Protein AF-A0A959HU21-F1 (afdb_monomer_lite)

Secondary structure (DSSP, 8-state):
-GGGTPPP---SS--TTTTHHHHHHHHIIIIIIGGG---SSHHHHHHHHHHHHHHHHHT--BGGGTTB-HHH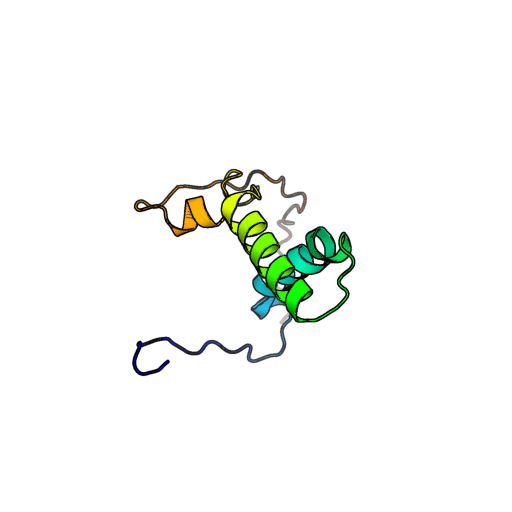HHT-SS-------S------------S---

pLDDT: mean 87.07, std 13.08, range [37.91, 97.69]

Foldseek 3Di:
DVVVVDDDDDDDPPPCVVCVVVVVVVCCLVPVQVVVDDDDDPVRVVVSSVVSVCCQQQPQQDLQFQGHGNVCCVVDPDHDDGHRNDDDPDDPPPPPPDPPDD

Radius of gyration: 19.63 Å; chains: 1; bounding box: 33×43×61 Å

Sequence (102 aa):
LQDYNIQISMTENGDPLENAIAERVNGIIKDEYLDTYEVSNIKQAKELLDSVISLYNNDRPHMSISNLTPNQIHYSSNPIKTEKLWKNYYQKSLTIVNPIQD

Structure (mmCIF, N/CA/C/O backbone):
data_AF-A0A959HU21-F1
#
_entry.id   AF-A0A959HU21-F1
#
loop_
_atom_site.group_PDB
_atom_site.id
_atom_site.type_symbol
_atom_site.label_atom_id
_atom_site.label_alt_id
_atom_site.label_comp_id
_atom_site.label_asym_id
_atom_site.label_entity_id
_atom_site.label_seq_id
_atom_site.pdbx_PDB_ins_code
_atom_site.Cartn_x
_atom_site.Cartn_y
_atom_site.Cartn_z
_atom_site.occupancy
_atom_site.B_iso_or_equiv
_atom_site.auth_seq_id
_atom_site.auth_comp_id
_atom_site.auth_asym_id
_atom_site.auth_atom_id
_atom_site.pdbx_PDB_model_num
ATOM 1 N N . LEU A 1 1 ? -8.840 19.722 -6.285 1.00 73.50 1 LEU A N 1
ATOM 2 C CA . LEU A 1 1 ? -8.167 18.951 -7.364 1.00 73.50 1 LEU A CA 1
ATOM 3 C C . LEU A 1 1 ? -7.746 19.868 -8.506 1.00 73.50 1 LEU A C 1
ATOM 5 O O . LEU A 1 1 ? -6.557 19.922 -8.788 1.00 73.50 1 LEU A O 1
ATOM 9 N N . GLN A 1 2 ? -8.675 20.638 -9.087 1.00 78.94 2 GLN A N 1
ATOM 10 C CA . GLN A 1 2 ? -8.373 21.621 -10.140 1.00 78.94 2 GLN A CA 1
ATOM 11 C C . GLN A 1 2 ? -7.358 22.686 -9.685 1.00 78.94 2 GLN A C 1
ATOM 13 O O . GLN A 1 2 ? -6.389 22.929 -10.394 1.00 78.94 2 GLN A O 1
ATOM 18 N N . ASP A 1 3 ? -7.484 23.192 -8.453 1.00 92.50 3 ASP A N 1
ATOM 19 C CA . ASP A 1 3 ? -6.549 24.184 -7.884 1.00 92.50 3 ASP A CA 1
ATOM 20 C C . ASP A 1 3 ? -5.111 23.666 -7.697 1.00 92.50 3 ASP A C 1
ATOM 22 O O . ASP A 1 3 ? -4.174 24.450 -7.593 1.00 92.50 3 ASP A O 1
ATOM 26 N N . TYR A 1 4 ? -4.926 22.341 -7.674 1.00 92.00 4 TYR A N 1
ATOM 27 C CA . TYR A 1 4 ? -3.617 21.683 -7.564 1.00 92.00 4 TYR A CA 1
ATOM 28 C C . TYR A 1 4 ? -3.167 21.049 -8.887 1.00 92.00 4 TYR A C 1
ATOM 30 O O . TYR A 1 4 ? -2.186 20.310 -8.909 1.00 92.00 4 TYR A O 1
ATOM 38 N N . ASN A 1 5 ? -3.888 21.311 -9.983 1.00 91.38 5 ASN A N 1
ATOM 39 C CA . ASN A 1 5 ? -3.638 20.744 -11.308 1.00 91.38 5 ASN A CA 1
ATOM 40 C C . ASN A 1 5 ? -3.558 19.200 -11.321 1.00 91.38 5 ASN A C 1
ATOM 42 O O . ASN A 1 5 ? -2.782 18.607 -12.071 1.00 91.38 5 ASN A O 1
ATOM 46 N N . ILE A 1 6 ? -4.354 18.544 -10.471 1.00 91.00 6 ILE A N 1
ATOM 47 C CA . ILE A 1 6 ? -4.433 17.081 -10.390 1.00 91.00 6 ILE A CA 1
ATOM 48 C C . ILE A 1 6 ? -5.542 16.604 -11.328 1.00 91.00 6 ILE A C 1
ATOM 50 O O . ILE A 1 6 ? -6.705 16.983 -11.162 1.00 91.00 6 ILE A O 1
ATOM 54 N N . GLN A 1 7 ? -5.184 15.763 -12.299 1.00 91.06 7 GLN A N 1
ATOM 55 C CA . GLN A 1 7 ? -6.142 15.144 -13.214 1.00 91.06 7 GLN A CA 1
ATOM 56 C C . GLN A 1 7 ? -6.950 14.057 -12.501 1.00 91.06 7 GLN A C 1
ATOM 58 O O . GLN A 1 7 ? -6.408 13.254 -11.742 1.00 91.06 7 GLN A O 1
ATOM 63 N N . ILE A 1 8 ? -8.257 14.038 -12.757 1.00 87.06 8 ILE A N 1
ATOM 64 C CA . ILE A 1 8 ? -9.143 12.976 -12.284 1.00 87.06 8 ILE A CA 1
ATOM 65 C C . ILE A 1 8 ? -8.971 11.784 -13.227 1.00 87.06 8 ILE A C 1
ATOM 67 O O . ILE A 1 8 ? -9.143 11.930 -14.433 1.00 87.06 8 ILE A O 1
ATOM 71 N N . SER A 1 9 ? -8.651 10.620 -12.667 1.00 83.88 9 SER A N 1
ATOM 72 C CA . SER A 1 9 ? -8.620 9.342 -13.376 1.00 83.88 9 SER A CA 1
ATOM 73 C C . SER A 1 9 ? -9.680 8.441 -12.750 1.00 83.88 9 SER A C 1
ATOM 75 O O . SER A 1 9 ? -9.570 8.104 -11.570 1.00 83.88 9 SER A O 1
ATOM 77 N N . MET A 1 10 ? -10.734 8.128 -13.505 1.00 83.69 10 MET A N 1
ATOM 78 C CA . MET A 1 10 ? -11.812 7.226 -13.091 1.00 83.69 10 MET A CA 1
ATOM 79 C C . MET A 1 10 ? -11.712 5.930 -13.892 1.00 83.69 10 MET A C 1
ATOM 81 O O . MET A 1 10 ? -11.318 5.956 -15.053 1.00 83.69 10 MET A O 1
ATOM 85 N N . THR A 1 11 ? -12.112 4.813 -13.289 1.00 78.50 11 THR A N 1
ATOM 86 C CA . THR A 1 11 ? -12.337 3.564 -14.024 1.00 78.50 11 THR A CA 1
ATOM 87 C C . THR A 1 11 ? -13.567 3.733 -14.915 1.00 78.50 11 THR A C 1
ATOM 89 O O . THR A 1 11 ? -14.632 4.085 -14.399 1.00 78.50 11 THR A O 1
ATOM 92 N N . GLU A 1 12 ? -13.453 3.518 -16.222 1.00 75.00 12 GLU A N 1
ATOM 93 C CA . GLU A 1 12 ? -14.527 3.868 -17.169 1.00 75.00 12 GLU A CA 1
ATOM 94 C C . GLU A 1 12 ? -15.410 2.673 -17.539 1.00 75.00 12 GLU A C 1
ATOM 96 O O . GLU A 1 12 ? -16.605 2.844 -17.775 1.00 75.00 12 GLU A O 1
ATOM 101 N N . ASN A 1 13 ? -14.853 1.457 -17.538 1.00 75.25 13 ASN A N 1
ATOM 102 C CA . ASN A 1 13 ? -15.527 0.281 -18.105 1.00 75.25 13 ASN A CA 1
ATOM 103 C C . ASN A 1 13 ? -15.798 -0.843 -17.095 1.00 75.25 13 ASN A C 1
ATOM 105 O O . ASN A 1 13 ? -16.244 -1.923 -17.477 1.00 75.25 13 ASN A O 1
ATOM 109 N N . GLY A 1 14 ? -15.527 -0.607 -15.807 1.00 73.00 14 GLY A N 1
ATOM 110 C CA . GLY A 1 14 ? -15.645 -1.640 -14.774 1.00 73.00 14 GLY A CA 1
ATOM 111 C C . GLY A 1 14 ? -14.667 -2.805 -14.967 1.00 73.00 14 GLY A C 1
ATOM 112 O O . GLY A 1 14 ? -14.897 -3.877 -14.411 1.00 73.00 14 GLY A O 1
ATOM 113 N N . ASP A 1 15 ? -13.600 -2.609 -15.751 1.00 80.31 15 ASP A N 1
ATOM 114 C CA . ASP A 1 15 ? -12.540 -3.597 -15.931 1.00 80.31 15 ASP A CA 1
ATOM 115 C C . ASP A 1 15 ? -11.771 -3.751 -14.605 1.00 80.31 15 ASP A C 1
ATOM 117 O O . ASP A 1 15 ? -11.147 -2.791 -14.136 1.00 80.31 15 ASP A O 1
ATOM 121 N N . PRO A 1 16 ? -11.772 -4.947 -13.983 1.00 75.75 16 PRO A N 1
ATOM 122 C CA . PRO A 1 16 ? -11.045 -5.193 -12.739 1.00 75.75 16 PRO A CA 1
ATOM 123 C C . PRO A 1 16 ? -9.542 -4.886 -12.826 1.00 75.75 16 PRO A C 1
ATOM 125 O O . PRO A 1 16 ? -8.898 -4.655 -11.799 1.00 75.75 16 PRO A O 1
ATOM 128 N N . LEU A 1 17 ? -8.963 -4.889 -14.032 1.00 82.00 17 LEU A N 1
ATOM 129 C CA . LEU A 1 17 ? -7.546 -4.609 -14.247 1.00 82.00 17 LEU A CA 1
ATOM 130 C C . LEU A 1 17 ? -7.189 -3.133 -14.035 1.00 82.00 17 LEU A C 1
ATOM 132 O O . LEU A 1 17 ? -6.055 -2.850 -13.642 1.00 82.00 17 LEU A O 1
ATOM 136 N N . GLU A 1 18 ? -8.137 -2.208 -14.216 1.00 85.25 18 GLU A N 1
ATOM 137 C CA . GLU A 1 18 ? -7.900 -0.764 -14.060 1.00 85.25 18 GLU A CA 1
ATOM 138 C C . GLU A 1 18 ? -7.530 -0.396 -12.612 1.00 85.25 18 GLU A C 1
ATOM 140 O O . GLU A 1 18 ? -6.706 0.492 -12.393 1.00 85.25 18 GLU A O 1
ATOM 145 N N . ASN A 1 19 ? -8.063 -1.125 -11.620 1.00 88.31 19 ASN A N 1
ATOM 146 C CA . ASN A 1 19 ? -7.778 -0.906 -10.196 1.00 88.31 19 ASN A CA 1
ATOM 147 C C . ASN A 1 19 ? -6.904 -2.003 -9.557 1.00 88.31 19 ASN A C 1
ATOM 149 O O . ASN A 1 19 ? -6.703 -2.016 -8.340 1.00 88.31 19 ASN A O 1
ATOM 153 N N . ALA A 1 20 ? -6.353 -2.925 -10.354 1.00 89.81 20 ALA A N 1
ATOM 154 C CA . ALA A 1 20 ? -5.713 -4.142 -9.845 1.00 89.81 20 ALA A CA 1
ATOM 155 C C . ALA A 1 20 ? -4.572 -3.885 -8.844 1.00 89.81 20 ALA A C 1
ATOM 157 O O . ALA A 1 20 ? -4.357 -4.676 -7.925 1.00 89.81 20 ALA A O 1
ATOM 158 N N . ILE A 1 21 ? -3.834 -2.780 -8.994 1.00 89.56 21 ILE A N 1
ATOM 159 C CA . ILE A 1 21 ? -2.762 -2.418 -8.056 1.00 89.56 21 ILE A CA 1
ATOM 160 C C . ILE A 1 21 ? -3.344 -2.025 -6.694 1.00 89.56 21 ILE A C 1
ATOM 162 O O . ILE A 1 21 ? -2.865 -2.524 -5.676 1.00 89.56 21 ILE A O 1
ATOM 166 N N . ALA A 1 22 ? -4.367 -1.168 -6.661 1.00 90.81 22 ALA A N 1
ATOM 167 C CA . ALA A 1 22 ? -4.978 -0.728 -5.409 1.00 90.81 22 ALA A CA 1
ATOM 168 C C . ALA A 1 22 ? -5.692 -1.885 -4.703 1.00 90.81 22 ALA A C 1
ATOM 170 O O . ALA A 1 22 ? -5.514 -2.066 -3.499 1.00 90.81 22 ALA A O 1
ATOM 171 N N . GLU A 1 23 ? -6.420 -2.719 -5.452 1.00 93.44 23 GLU A N 1
ATOM 172 C CA . GLU A 1 23 ? -7.067 -3.914 -4.901 1.00 93.44 23 GLU A CA 1
ATOM 173 C C . GLU A 1 23 ? -6.050 -4.869 -4.276 1.00 93.44 23 GLU A C 1
ATOM 175 O O . GLU A 1 23 ? -6.247 -5.350 -3.161 1.00 93.44 23 GLU A O 1
ATOM 180 N N . ARG A 1 24 ? -4.908 -5.084 -4.940 1.00 94.12 24 ARG A N 1
ATOM 181 C CA . ARG A 1 24 ? -3.831 -5.910 -4.387 1.00 94.12 24 ARG A CA 1
ATOM 182 C C . ARG A 1 24 ? -3.296 -5.350 -3.070 1.00 94.12 24 ARG A C 1
ATOM 184 O O . ARG A 1 24 ? -3.081 -6.119 -2.138 1.00 94.12 24 ARG A O 1
ATOM 191 N N . VAL A 1 25 ? -3.057 -4.041 -2.986 1.00 94.19 25 VAL A N 1
ATOM 192 C CA . VAL A 1 25 ? -2.581 -3.402 -1.746 1.00 94.19 25 VAL A CA 1
ATOM 193 C C . VAL A 1 25 ? -3.622 -3.543 -0.635 1.00 94.19 25 VAL A C 1
ATOM 195 O O . VAL A 1 25 ? -3.275 -3.934 0.478 1.00 94.19 25 VAL A O 1
ATOM 198 N N . ASN A 1 26 ? -4.896 -3.295 -0.943 1.00 94.69 26 ASN A N 1
ATOM 199 C CA . ASN A 1 26 ? -5.991 -3.432 0.014 1.00 94.69 26 ASN A CA 1
ATOM 200 C C . ASN A 1 26 ? -6.138 -4.870 0.524 1.00 94.69 26 ASN A C 1
ATOM 202 O O . ASN A 1 26 ? -6.329 -5.058 1.723 1.00 94.69 26 ASN A O 1
ATOM 206 N N . GLY A 1 27 ? -6.028 -5.863 -0.363 1.00 95.88 27 GLY A N 1
ATOM 207 C CA . GLY A 1 27 ? -6.038 -7.279 0.007 1.00 95.88 27 GLY A CA 1
ATOM 208 C C . GLY A 1 27 ? -4.893 -7.620 0.955 1.00 95.88 27 GLY A C 1
ATOM 209 O O . GLY A 1 27 ? -5.132 -8.161 2.023 1.00 95.88 27 GLY A O 1
ATOM 210 N N . ILE A 1 28 ? -3.664 -7.192 0.647 1.00 94.94 28 ILE A N 1
ATOM 211 C CA . ILE A 1 28 ? -2.508 -7.406 1.534 1.00 94.94 28 ILE A CA 1
ATOM 212 C C . ILE A 1 28 ? -2.749 -6.796 2.923 1.00 94.94 28 ILE A C 1
ATOM 214 O O . ILE A 1 28 ? -2.529 -7.458 3.932 1.00 94.94 28 ILE A O 1
ATOM 218 N N . ILE A 1 29 ? -3.198 -5.538 2.993 1.00 95.44 29 ILE A N 1
ATOM 219 C CA . ILE A 1 29 ? -3.443 -4.854 4.273 1.00 95.44 29 ILE A CA 1
ATOM 220 C C . ILE A 1 29 ? -4.510 -5.588 5.091 1.00 95.44 29 ILE A C 1
ATOM 222 O O . ILE A 1 29 ? -4.336 -5.779 6.294 1.00 95.44 29 ILE A O 1
ATOM 226 N N . LYS A 1 30 ? -5.607 -6.003 4.456 1.00 93.69 30 LYS A N 1
ATOM 227 C CA . LYS A 1 30 ? -6.702 -6.693 5.142 1.00 93.69 30 LYS A CA 1
ATOM 228 C C . LYS A 1 30 ? -6.298 -8.100 5.566 1.00 93.69 30 LYS A C 1
ATOM 230 O O . LYS A 1 30 ? -6.355 -8.396 6.753 1.00 93.69 30 LYS A O 1
ATOM 235 N N . ASP A 1 31 ? -5.847 -8.908 4.618 1.00 95.00 31 ASP A N 1
ATOM 236 C CA . ASP A 1 31 ? -5.723 -10.356 4.782 1.00 95.00 31 ASP A CA 1
ATOM 237 C C . ASP A 1 31 ? -4.416 -10.756 5.477 1.00 95.00 31 ASP A C 1
ATOM 239 O O . ASP A 1 31 ? -4.377 -11.752 6.190 1.00 95.00 31 ASP A O 1
ATOM 243 N N . GLU A 1 32 ? -3.326 -10.003 5.286 1.00 92.94 32 GLU A N 1
ATOM 244 C CA . GLU A 1 32 ? -2.031 -10.360 5.885 1.00 92.94 32 GLU A CA 1
ATOM 245 C C . GLU A 1 32 ? -1.735 -9.620 7.189 1.00 92.94 32 GLU A C 1
ATOM 247 O O . GLU A 1 32 ? -0.984 -10.129 8.019 1.00 92.94 32 GLU A O 1
ATOM 252 N N . TYR A 1 33 ? -2.273 -8.412 7.364 1.00 92.38 33 TYR A N 1
ATOM 253 C CA . TYR A 1 33 ? -1.997 -7.609 8.552 1.00 92.38 33 TYR A CA 1
ATOM 254 C C . TYR A 1 33 ? -3.199 -7.563 9.485 1.00 92.38 33 TYR A C 1
ATOM 256 O O . TYR A 1 33 ? -3.105 -8.044 10.611 1.00 92.38 33 TYR A O 1
ATOM 264 N N . LEU A 1 34 ? -4.323 -6.994 9.044 1.00 92.31 34 LEU A N 1
ATOM 265 C CA . LEU A 1 34 ? -5.453 -6.718 9.935 1.00 92.31 34 LEU A CA 1
ATOM 266 C C . LEU A 1 34 ? -6.171 -7.982 10.414 1.00 92.31 34 LEU A C 1
ATOM 268 O O . LEU A 1 34 ? -6.597 -8.006 11.565 1.00 92.31 34 LEU A O 1
ATOM 272 N N . ASP A 1 35 ? -6.248 -9.027 9.588 1.00 91.38 35 ASP A N 1
ATOM 273 C CA . ASP A 1 35 ? -6.890 -10.306 9.938 1.00 91.38 35 ASP A CA 1
ATOM 274 C C . ASP A 1 35 ? -6.238 -10.997 11.151 1.00 91.38 35 ASP A C 1
ATOM 276 O O . ASP A 1 35 ? -6.848 -11.823 11.823 1.00 91.38 35 ASP A O 1
ATOM 280 N N . THR A 1 36 ? -5.004 -10.614 11.493 1.00 89.44 36 THR A N 1
ATOM 281 C CA . THR A 1 36 ? -4.279 -11.172 12.644 1.00 89.44 36 THR A CA 1
ATOM 282 C C . THR A 1 36 ? -4.610 -10.498 13.982 1.00 89.44 36 THR A C 1
ATOM 284 O O . THR A 1 36 ? -4.115 -10.940 15.022 1.00 89.44 36 THR A O 1
ATOM 287 N N . TYR A 1 37 ? -5.445 -9.451 13.988 1.00 89.81 37 TYR A N 1
ATOM 288 C CA . TYR A 1 37 ? -5.757 -8.661 15.181 1.00 89.81 37 TYR A CA 1
ATOM 289 C C . TYR A 1 37 ? -7.259 -8.574 15.457 1.00 89.81 37 TYR A C 1
ATOM 291 O O . TYR A 1 37 ? -8.065 -8.263 14.584 1.00 89.81 37 TYR A O 1
ATOM 299 N N . GLU A 1 38 ? -7.632 -8.718 16.728 1.00 91.88 38 GLU A N 1
ATOM 300 C CA . GLU A 1 38 ? -8.981 -8.400 17.191 1.00 91.88 38 GLU A CA 1
ATOM 301 C C . GLU A 1 38 ? -9.085 -6.915 17.561 1.00 91.88 38 GLU A C 1
ATOM 303 O O . GLU A 1 38 ? -8.305 -6.393 18.360 1.00 91.88 38 GLU A O 1
ATOM 308 N N . VAL A 1 39 ? -10.080 -6.221 17.004 1.00 91.62 39 VAL A N 1
ATOM 309 C CA . VAL A 1 39 ? -10.354 -4.806 17.293 1.00 91.62 39 VAL A CA 1
ATOM 310 C C . VAL A 1 39 ? -11.724 -4.657 17.941 1.00 91.62 39 VAL A C 1
ATOM 312 O O . VAL A 1 39 ? -12.725 -5.167 17.444 1.00 91.62 39 VAL A O 1
ATOM 315 N N . SER A 1 40 ? -11.792 -3.936 19.062 1.00 92.31 40 SER A N 1
ATOM 316 C CA . SER A 1 40 ? -13.041 -3.800 19.831 1.00 92.31 40 SER A CA 1
ATOM 317 C C . SER A 1 40 ? -13.844 -2.547 19.473 1.00 92.31 40 SER A C 1
ATOM 319 O O . SER A 1 40 ? -15.013 -2.428 19.833 1.00 92.31 40 SER A O 1
ATOM 321 N N . ASN A 1 41 ? -13.220 -1.566 18.816 1.00 95.12 41 ASN A N 1
ATOM 322 C CA . ASN A 1 41 ? -13.874 -0.323 18.416 1.00 95.12 41 ASN A CA 1
ATOM 323 C C . ASN A 1 41 ? -13.151 0.361 17.245 1.00 95.12 41 ASN A C 1
ATOM 325 O O . ASN A 1 41 ? -11.997 0.073 16.934 1.00 95.12 41 ASN A O 1
ATOM 329 N N . ILE A 1 42 ? -13.836 1.328 16.627 1.00 95.56 42 ILE A N 1
ATOM 330 C CA . ILE A 1 42 ? -13.340 2.066 15.455 1.00 95.56 42 ILE A CA 1
ATOM 331 C C . ILE A 1 42 ? -12.056 2.846 15.763 1.00 95.56 42 ILE A C 1
ATOM 333 O O . ILE A 1 42 ? -11.212 2.992 14.884 1.00 95.56 42 ILE A O 1
ATOM 337 N N . LYS A 1 43 ? -11.890 3.361 16.989 1.00 96.19 43 LYS A N 1
ATOM 338 C CA . LYS A 1 43 ? -10.684 4.115 17.354 1.00 96.19 43 LYS A CA 1
ATOM 339 C C . LYS A 1 43 ? -9.450 3.210 17.304 1.00 96.19 43 LYS A C 1
ATOM 341 O O . LYS A 1 43 ? -8.490 3.557 16.628 1.00 96.19 43 LYS A O 1
ATOM 346 N N . GLN A 1 44 ? -9.524 2.036 17.928 1.00 95.00 44 GLN A N 1
ATOM 347 C CA . GLN A 1 44 ? -8.458 1.031 17.866 1.00 95.00 44 GLN A CA 1
ATOM 348 C C . GLN A 1 44 ? -8.200 0.563 16.434 1.00 95.00 44 GLN A C 1
ATOM 350 O O . GLN A 1 44 ? -7.050 0.450 16.031 1.00 95.00 44 GLN A O 1
ATOM 355 N N . ALA A 1 45 ? -9.256 0.341 15.643 1.00 94.06 45 ALA A N 1
ATOM 356 C CA . ALA A 1 45 ? -9.103 -0.055 14.245 1.00 94.06 45 ALA A CA 1
ATOM 357 C C . ALA A 1 45 ? -8.338 0.995 13.420 1.00 94.06 45 ALA A C 1
ATOM 359 O O . ALA A 1 45 ? -7.520 0.629 12.584 1.00 94.06 45 ALA A O 1
ATOM 360 N N . LYS A 1 46 ? -8.562 2.292 13.674 1.00 96.31 46 LYS A N 1
ATOM 361 C CA . LYS A 1 46 ? -7.810 3.379 13.024 1.00 96.31 46 LYS A CA 1
ATOM 362 C C . LYS A 1 46 ? -6.342 3.400 13.450 1.00 96.31 46 LYS A C 1
ATOM 364 O O . LYS A 1 46 ? -5.475 3.446 12.591 1.00 96.31 46 LYS A O 1
ATOM 369 N N . GLU A 1 47 ? -6.070 3.306 14.751 1.00 96.25 47 GLU A N 1
ATOM 370 C CA . GLU A 1 47 ? -4.696 3.279 15.283 1.00 96.25 47 GLU A CA 1
ATOM 371 C C . GLU A 1 47 ? -3.904 2.064 14.764 1.00 96.25 47 GLU A C 1
ATOM 373 O O . GLU A 1 47 ? -2.732 2.176 14.386 1.00 96.25 47 GLU A O 1
ATOM 378 N N . LEU A 1 48 ? -4.558 0.902 14.694 1.00 95.75 48 LEU A N 1
ATOM 379 C CA . LEU A 1 48 ? -3.984 -0.301 14.102 1.00 95.75 48 LEU A CA 1
ATOM 380 C C . LEU A 1 48 ? -3.732 -0.117 12.602 1.00 95.75 48 LEU A C 1
ATOM 382 O O . LEU A 1 48 ? -2.645 -0.441 12.130 1.00 95.75 48 LEU A O 1
ATOM 386 N N . LEU A 1 49 ? -4.702 0.423 11.858 1.00 96.19 49 LEU A N 1
ATOM 387 C CA . LEU A 1 49 ? -4.560 0.675 10.425 1.00 96.19 49 LEU A CA 1
ATOM 388 C C . LEU A 1 49 ? -3.368 1.595 10.128 1.00 96.19 49 LEU A C 1
ATOM 390 O O . LEU A 1 49 ? -2.578 1.279 9.241 1.00 96.19 49 LEU A O 1
ATOM 394 N N . ASP A 1 50 ? -3.190 2.674 10.892 1.00 97.06 50 ASP A N 1
ATOM 395 C CA . ASP A 1 50 ? -2.046 3.583 10.740 1.00 97.06 50 ASP A CA 1
ATOM 396 C C . ASP A 1 50 ? -0.711 2.850 10.962 1.00 97.06 50 ASP A C 1
ATOM 398 O O . ASP A 1 50 ? 0.244 3.012 10.194 1.00 97.06 50 ASP A O 1
ATOM 402 N N . SER A 1 51 ? -0.662 1.980 11.974 1.00 96.31 51 SER A N 1
ATOM 403 C CA . SER A 1 51 ? 0.517 1.159 12.278 1.00 96.31 51 SER A CA 1
ATOM 404 C C . SER A 1 51 ? 0.830 0.172 11.149 1.00 96.31 51 SER A C 1
ATOM 406 O O . SER A 1 51 ? 1.980 0.043 10.728 1.00 96.31 51 SER A O 1
ATOM 408 N N . VAL A 1 52 ? -0.198 -0.484 10.611 1.00 96.50 52 VAL A N 1
ATOM 409 C CA . VAL A 1 52 ? -0.084 -1.434 9.497 1.00 96.50 52 VAL A CA 1
ATOM 410 C C . VAL A 1 52 ? 0.360 -0.745 8.208 1.00 96.50 52 VAL A C 1
ATOM 412 O O . VAL A 1 52 ? 1.234 -1.258 7.511 1.00 96.50 52 VAL A O 1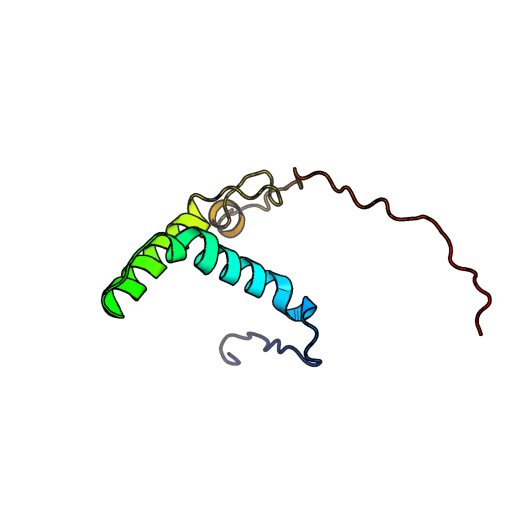
ATOM 415 N N . ILE A 1 53 ? -0.191 0.430 7.895 1.00 97.00 53 ILE A N 1
ATOM 416 C CA . ILE A 1 53 ? 0.225 1.218 6.727 1.00 97.00 53 ILE A CA 1
ATOM 417 C C . ILE A 1 53 ? 1.697 1.620 6.860 1.00 97.00 53 ILE A C 1
ATOM 419 O O . ILE A 1 53 ? 2.449 1.537 5.885 1.00 97.00 53 ILE A O 1
ATOM 423 N N . SER A 1 54 ? 2.126 2.021 8.060 1.00 97.69 54 SER A N 1
ATOM 424 C CA . SER A 1 54 ? 3.533 2.325 8.326 1.00 97.69 54 SER A CA 1
ATOM 425 C C . SER A 1 54 ? 4.425 1.103 8.088 1.00 97.69 54 SER A C 1
ATOM 427 O O . SER A 1 54 ? 5.415 1.210 7.366 1.00 97.69 54 SER A O 1
ATOM 429 N N . LEU A 1 55 ? 4.038 -0.063 8.610 1.00 96.50 55 LEU A N 1
ATOM 430 C CA . LEU A 1 55 ? 4.769 -1.323 8.449 1.00 96.50 55 LEU A CA 1
ATOM 431 C C . LEU A 1 55 ? 4.864 -1.744 6.971 1.00 96.50 55 LEU A C 1
ATOM 433 O O . LEU A 1 55 ? 5.935 -2.109 6.485 1.00 96.50 55 LEU A O 1
ATOM 437 N N . TYR A 1 56 ? 3.767 -1.637 6.218 1.00 96.94 56 TYR A N 1
ATOM 438 C CA . TYR A 1 56 ? 3.758 -1.926 4.783 1.00 96.94 56 TYR A CA 1
ATOM 439 C C . TYR A 1 56 ? 4.711 -1.002 4.009 1.00 96.94 56 TYR A C 1
ATOM 441 O O . TYR A 1 56 ? 5.503 -1.468 3.192 1.00 96.94 56 TYR A O 1
ATOM 449 N N . ASN A 1 57 ? 4.665 0.305 4.270 1.00 97.25 57 ASN A N 1
ATOM 450 C CA . ASN A 1 57 ? 5.438 1.279 3.501 1.00 97.25 57 ASN A CA 1
ATOM 451 C C . ASN A 1 57 ? 6.922 1.336 3.884 1.00 97.25 57 ASN A C 1
ATOM 453 O O . ASN A 1 57 ? 7.752 1.650 3.027 1.00 97.25 57 ASN A O 1
ATOM 457 N N . ASN A 1 58 ? 7.260 1.064 5.146 1.00 97.50 58 ASN A N 1
ATOM 458 C CA . ASN A 1 58 ? 8.625 1.206 5.652 1.00 97.50 58 ASN A CA 1
ATOM 459 C C . ASN A 1 58 ? 9.390 -0.110 5.724 1.00 97.50 58 ASN A C 1
ATOM 461 O O . ASN A 1 58 ? 10.590 -0.088 5.459 1.00 97.50 58 ASN A O 1
ATOM 465 N N . ASP A 1 59 ? 8.713 -1.224 6.023 1.00 96.75 59 ASP A N 1
ATOM 466 C CA . ASP A 1 59 ? 9.381 -2.465 6.424 1.00 96.75 59 ASP A CA 1
ATOM 467 C C . ASP A 1 59 ? 9.120 -3.643 5.479 1.00 96.75 59 ASP A C 1
ATOM 469 O O . ASP A 1 59 ? 9.934 -4.564 5.427 1.00 96.75 59 ASP A O 1
ATOM 473 N N . ARG A 1 60 ? 8.024 -3.645 4.704 1.00 96.19 60 ARG A N 1
ATOM 474 C CA . ARG A 1 60 ? 7.730 -4.745 3.770 1.00 96.19 60 ARG A CA 1
ATOM 475 C C . ARG A 1 60 ? 8.666 -4.684 2.552 1.00 96.19 60 ARG A C 1
ATOM 477 O O . ARG A 1 60 ? 8.572 -3.740 1.766 1.00 96.19 60 ARG A O 1
ATOM 484 N N . PRO A 1 61 ? 9.534 -5.686 2.319 1.00 96.31 61 PRO A N 1
ATOM 485 C CA . PRO A 1 61 ? 10.333 -5.745 1.103 1.00 96.31 61 PRO A CA 1
ATOM 486 C C . PRO A 1 61 ? 9.484 -6.242 -0.072 1.00 96.31 61 PRO A C 1
ATOM 488 O O . PRO A 1 61 ? 8.750 -7.227 0.038 1.00 96.31 61 PRO A O 1
ATOM 491 N N . HIS A 1 62 ? 9.617 -5.602 -1.233 1.00 95.25 62 HIS A N 1
ATOM 492 C CA . HIS A 1 62 ? 8.888 -6.003 -2.435 1.00 95.25 62 HIS A CA 1
ATOM 493 C C . HIS A 1 62 ? 9.829 -6.545 -3.511 1.00 95.25 62 HIS A C 1
ATOM 495 O O . HIS A 1 62 ? 10.643 -5.823 -4.087 1.00 95.25 62 HIS A O 1
ATOM 501 N N . MET A 1 63 ? 9.638 -7.811 -3.890 1.00 94.62 63 MET A N 1
ATOM 502 C CA . MET A 1 63 ? 10.434 -8.458 -4.944 1.00 94.62 63 MET A CA 1
ATOM 503 C C . MET A 1 63 ? 10.326 -7.765 -6.309 1.00 94.62 63 MET A C 1
ATOM 505 O O . MET A 1 63 ? 11.174 -7.977 -7.168 1.00 94.62 63 MET A O 1
ATOM 509 N N . SER A 1 64 ? 9.287 -6.963 -6.556 1.00 91.94 64 SER A N 1
ATOM 510 C CA . SER A 1 64 ? 9.152 -6.185 -7.794 1.00 91.94 64 SER A CA 1
ATOM 511 C C . SER A 1 64 ? 10.084 -4.977 -7.872 1.00 91.94 64 SER A C 1
ATOM 513 O O . SER A 1 64 ? 10.256 -4.447 -8.965 1.00 91.94 64 SER A O 1
ATOM 515 N N . ILE A 1 65 ? 10.635 -4.542 -6.736 1.00 94.25 65 ILE A N 1
ATOM 516 C CA . ILE A 1 65 ? 11.494 -3.362 -6.608 1.00 94.25 65 ILE A CA 1
ATOM 517 C C . ILE A 1 65 ? 12.803 -3.716 -5.889 1.00 94.25 65 ILE A C 1
ATOM 519 O O . ILE A 1 65 ? 13.204 -3.048 -4.943 1.00 94.25 65 ILE A O 1
ATOM 523 N N . SER A 1 66 ? 13.470 -4.794 -6.310 1.00 95.94 66 SER A N 1
ATOM 524 C CA . SER A 1 66 ? 14.744 -5.246 -5.724 1.00 95.94 66 SER A CA 1
ATOM 525 C C . SER A 1 66 ? 14.713 -5.511 -4.206 1.00 95.94 66 SER A C 1
ATOM 527 O O . SER A 1 66 ? 15.724 -5.322 -3.537 1.00 95.94 66 SER A O 1
ATOM 529 N N . ASN A 1 67 ? 13.571 -5.943 -3.651 1.00 96.06 67 ASN A N 1
ATOM 530 C CA . ASN A 1 67 ? 13.346 -6.092 -2.201 1.00 96.06 67 ASN A CA 1
ATOM 531 C C . ASN A 1 67 ? 13.492 -4.793 -1.391 1.00 96.06 67 ASN A C 1
ATOM 533 O O . ASN A 1 67 ? 13.634 -4.845 -0.173 1.00 96.06 67 ASN A O 1
ATOM 537 N N . LEU A 1 68 ? 13.411 -3.636 -2.044 1.00 96.44 68 LEU A N 1
ATOM 538 C CA . LEU A 1 68 ? 13.280 -2.356 -1.360 1.00 96.44 68 LEU A CA 1
ATOM 539 C C . LEU A 1 68 ? 11.843 -2.167 -0.867 1.00 96.44 68 LEU A C 1
ATOM 541 O O . LEU A 1 68 ? 10.909 -2.831 -1.339 1.00 96.44 68 LEU A O 1
ATOM 545 N N . THR A 1 69 ? 11.676 -1.263 0.090 1.00 97.19 69 THR A N 1
ATOM 546 C CA . THR A 1 69 ? 10.366 -0.911 0.641 1.00 97.19 69 THR A CA 1
ATOM 547 C C . THR A 1 69 ? 9.736 0.237 -0.149 1.00 97.19 69 THR A C 1
ATOM 549 O O . THR A 1 69 ? 10.451 0.995 -0.821 1.00 97.19 69 THR A O 1
ATOM 552 N N . PRO A 1 70 ? 8.398 0.387 -0.127 1.00 96.38 70 PRO A N 1
ATOM 553 C CA . PRO A 1 70 ? 7.719 1.426 -0.896 1.00 96.38 70 PRO A CA 1
ATOM 554 C C . PRO A 1 70 ? 8.274 2.830 -0.627 1.00 96.38 70 PRO A C 1
ATOM 556 O O . PRO A 1 70 ? 8.547 3.571 -1.574 1.00 96.38 70 PRO A O 1
ATOM 559 N N . ASN A 1 71 ? 8.535 3.170 0.639 1.00 97.31 71 ASN A N 1
ATOM 560 C CA . ASN A 1 71 ? 9.065 4.481 1.010 1.00 97.31 71 ASN A CA 1
ATOM 561 C C . ASN A 1 71 ? 10.509 4.698 0.556 1.00 97.31 71 ASN A C 1
ATOM 563 O O . ASN A 1 71 ? 10.851 5.815 0.167 1.00 97.31 71 ASN A O 1
ATOM 567 N N . GLN A 1 72 ? 11.345 3.656 0.539 1.00 96.44 72 GLN A N 1
ATOM 568 C CA . GLN A 1 72 ? 12.709 3.769 0.011 1.00 96.44 72 GLN A CA 1
ATOM 569 C C . GLN A 1 72 ? 12.712 4.171 -1.466 1.00 96.44 72 GLN A C 1
ATOM 571 O O . GLN A 1 72 ? 13.538 4.981 -1.877 1.00 96.44 72 GLN A O 1
ATOM 576 N N . ILE A 1 73 ? 11.777 3.641 -2.258 1.00 94.88 73 ILE A N 1
ATOM 577 C CA . ILE A 1 73 ? 11.624 4.031 -3.664 1.00 94.88 73 ILE A CA 1
ATOM 578 C C . ILE A 1 73 ? 10.988 5.416 -3.784 1.00 94.88 73 ILE A C 1
ATOM 580 O O . ILE A 1 73 ? 11.485 6.245 -4.543 1.00 94.88 73 ILE A O 1
ATOM 584 N N . HIS A 1 74 ? 9.905 5.668 -3.046 1.00 94.56 74 HIS A N 1
ATOM 585 C CA . HIS A 1 74 ? 9.114 6.890 -3.182 1.00 94.56 74 HIS A CA 1
ATOM 586 C C . HIS A 1 74 ? 9.890 8.154 -2.790 1.00 94.56 74 HIS A C 1
ATOM 588 O O . HIS A 1 74 ? 9.819 9.157 -3.497 1.00 94.56 74 HIS A O 1
ATOM 594 N N . TYR A 1 75 ? 10.651 8.103 -1.693 1.00 95.69 75 TYR A N 1
ATOM 595 C CA . TYR A 1 75 ? 11.398 9.254 -1.175 1.00 95.69 75 TYR A CA 1
ATOM 596 C C . TYR A 1 75 ? 12.838 9.348 -1.690 1.00 95.69 75 TYR A C 1
ATOM 598 O O . TYR A 1 75 ? 13.569 10.262 -1.300 1.00 95.69 75 TYR A O 1
ATOM 606 N N . SER A 1 76 ? 13.275 8.433 -2.560 1.00 92.50 76 SER A N 1
ATOM 607 C CA . SER A 1 76 ? 14.614 8.526 -3.136 1.00 92.50 7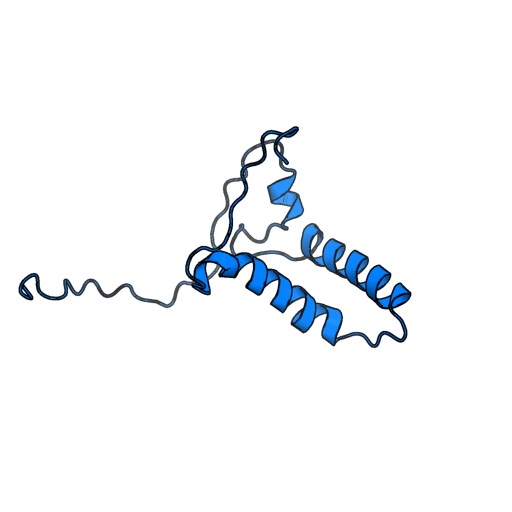6 SER A CA 1
ATOM 608 C C . SER A 1 76 ? 14.750 9.789 -3.983 1.00 92.50 76 SER A C 1
ATOM 610 O O . SER A 1 76 ? 14.005 9.998 -4.937 1.00 92.50 76 SER A O 1
ATOM 612 N N . SER A 1 77 ? 15.753 10.613 -3.678 1.00 87.50 77 SER A N 1
ATOM 613 C CA . SER A 1 77 ? 16.031 11.839 -4.439 1.00 87.50 77 SER A CA 1
ATOM 614 C C . SER A 1 77 ? 16.516 11.559 -5.862 1.00 87.50 77 SER A C 1
ATOM 616 O O . SER A 1 77 ? 16.388 12.413 -6.733 1.00 87.50 77 SER A O 1
ATOM 618 N N . ASN A 1 78 ? 17.070 10.367 -6.099 1.00 89.38 78 ASN A N 1
ATOM 619 C CA . ASN A 1 78 ? 17.516 9.919 -7.413 1.00 89.38 78 ASN A CA 1
ATOM 620 C C . ASN A 1 78 ? 16.725 8.676 -7.839 1.00 89.38 78 ASN A C 1
ATOM 622 O O . ASN A 1 78 ? 16.451 7.823 -6.991 1.00 89.38 78 ASN A O 1
ATOM 626 N N . PRO A 1 79 ? 16.402 8.512 -9.134 1.00 87.81 79 PRO A N 1
ATOM 627 C CA . PRO A 1 79 ? 15.740 7.309 -9.624 1.00 87.81 79 PRO A CA 1
ATOM 628 C C . PRO A 1 79 ? 16.549 6.056 -9.273 1.00 87.81 79 PRO A C 1
ATOM 630 O O . PRO A 1 79 ? 17.656 5.852 -9.776 1.00 87.81 79 PRO A O 1
ATOM 633 N N . ILE A 1 80 ? 15.996 5.207 -8.408 1.00 90.81 80 ILE A N 1
ATOM 634 C CA . ILE A 1 80 ? 16.598 3.914 -8.090 1.00 90.81 80 ILE A CA 1
ATOM 635 C C . ILE A 1 80 ? 16.236 2.959 -9.220 1.00 90.81 80 ILE A C 1
ATOM 637 O O . ILE A 1 80 ? 15.062 2.676 -9.466 1.00 90.81 80 ILE A O 1
ATOM 641 N N . LYS A 1 81 ? 17.250 2.436 -9.908 1.00 91.75 81 LYS A N 1
ATOM 642 C CA . LYS A 1 81 ? 17.042 1.340 -10.850 1.00 91.75 81 LYS A CA 1
ATOM 643 C C . LYS A 1 81 ? 16.676 0.087 -10.057 1.00 91.75 81 LYS A C 1
ATOM 645 O O . LYS A 1 81 ? 17.450 -0.359 -9.214 1.00 91.75 81 LYS A O 1
ATOM 650 N N . THR A 1 82 ? 15.507 -0.474 -10.340 1.00 92.69 82 THR A N 1
ATOM 651 C CA . THR A 1 82 ? 15.015 -1.684 -9.681 1.00 92.69 82 THR A CA 1
ATOM 652 C C . THR A 1 82 ? 14.864 -2.835 -10.662 1.00 92.69 82 THR A C 1
ATOM 654 O O . THR A 1 82 ? 14.709 -2.639 -11.869 1.00 92.69 82 THR A O 1
ATOM 657 N N . GLU A 1 83 ? 14.916 -4.051 -10.130 1.00 93.44 83 GLU A N 1
ATOM 658 C CA . GLU A 1 83 ? 14.765 -5.290 -10.877 1.00 93.44 83 GLU A CA 1
ATOM 659 C C . GLU A 1 83 ? 13.699 -6.166 -10.214 1.00 93.44 83 GLU A C 1
ATOM 661 O O . GLU A 1 83 ? 13.517 -6.170 -8.992 1.00 93.44 83 GLU A O 1
ATOM 666 N N . LYS A 1 84 ? 12.967 -6.912 -11.044 1.00 93.12 84 LYS A N 1
ATOM 667 C CA . LYS A 1 84 ? 11.971 -7.879 -10.582 1.00 93.12 84 LYS A CA 1
ATOM 668 C C . LYS A 1 84 ? 12.689 -9.178 -10.230 1.00 93.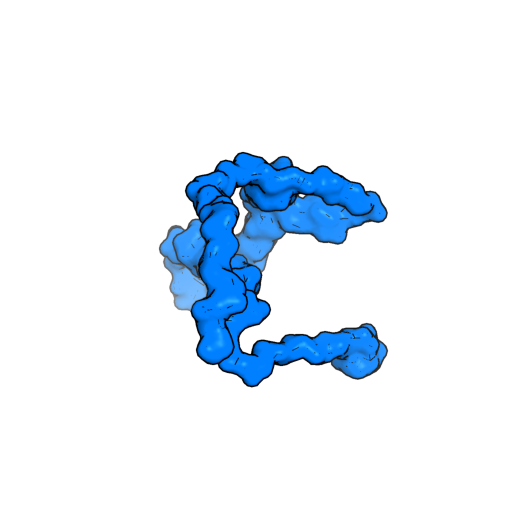12 84 LYS A C 1
ATOM 670 O O . LYS A 1 84 ? 13.209 -9.853 -11.110 1.00 93.12 84 LYS A O 1
ATOM 675 N N . LEU A 1 85 ? 12.680 -9.528 -8.950 1.00 93.19 85 LEU A N 1
ATOM 676 C CA . LEU A 1 85 ? 13.371 -10.701 -8.405 1.00 93.19 85 LEU A CA 1
ATOM 677 C C . LEU A 1 85 ? 12.524 -11.982 -8.444 1.00 93.19 85 LEU A C 1
ATOM 679 O O . LEU A 1 85 ? 13.009 -13.066 -8.126 1.00 93.19 85 LEU A O 1
ATOM 683 N N . TRP A 1 86 ? 11.246 -11.877 -8.810 1.00 89.69 86 TRP A N 1
ATOM 684 C CA . TRP A 1 86 ? 10.359 -13.028 -8.943 1.00 89.69 86 TRP A CA 1
ATOM 685 C C . TRP A 1 86 ? 10.505 -13.685 -10.319 1.00 89.69 86 TRP A C 1
ATOM 687 O O . TRP A 1 86 ? 10.674 -13.021 -11.341 1.00 89.69 86 TRP A O 1
ATOM 697 N N . LYS A 1 87 ? 10.412 -15.017 -10.348 1.00 85.25 87 LYS A N 1
ATOM 698 C CA . LYS A 1 87 ? 10.443 -15.795 -11.590 1.00 85.25 87 LYS A CA 1
ATOM 699 C C . LYS A 1 87 ? 9.090 -15.700 -12.285 1.00 85.25 87 LYS A C 1
ATOM 701 O O . LYS A 1 87 ? 8.061 -15.957 -11.665 1.00 85.25 87 LYS A O 1
ATOM 706 N N . ASN A 1 88 ? 9.089 -15.359 -13.571 1.00 80.31 88 ASN A N 1
ATOM 707 C CA . ASN A 1 88 ? 7.887 -15.458 -14.386 1.00 80.31 88 ASN A CA 1
ATOM 708 C C . ASN A 1 88 ? 7.781 -16.877 -14.956 1.00 80.31 88 ASN A C 1
ATOM 710 O O . ASN A 1 88 ? 8.607 -17.279 -15.772 1.00 80.31 88 ASN A O 1
ATOM 714 N N . TYR A 1 89 ? 6.780 -17.630 -14.505 1.00 77.50 89 TYR A N 1
ATOM 715 C CA . TYR A 1 89 ? 6.522 -18.990 -14.981 1.00 77.50 89 TYR A CA 1
ATOM 716 C C . TYR A 1 89 ? 5.638 -19.026 -16.235 1.00 77.50 89 TYR A C 1
ATOM 718 O O . TYR A 1 89 ? 5.524 -20.075 -16.866 1.00 77.50 89 TYR A O 1
ATOM 726 N N . TYR A 1 90 ? 5.043 -17.895 -16.634 1.00 75.81 90 TYR A N 1
ATOM 727 C CA . TYR A 1 90 ? 4.298 -17.809 -17.884 1.00 75.81 90 TYR A CA 1
ATOM 728 C C . TYR A 1 90 ? 5.267 -17.745 -19.063 1.00 75.81 90 TYR A C 1
ATOM 730 O O . TYR A 1 90 ? 5.905 -16.724 -19.329 1.00 75.81 90 TYR A O 1
ATOM 738 N N . GLN A 1 91 ? 5.349 -18.847 -19.803 1.00 68.00 91 GLN A N 1
ATOM 739 C CA . GLN A 1 91 ? 5.960 -18.856 -21.123 1.00 68.00 91 GLN A CA 1
ATOM 740 C C . GLN A 1 91 ? 5.015 -18.139 -22.087 1.00 68.00 91 GLN A C 1
ATOM 742 O O . GLN A 1 91 ? 3.900 -18.597 -22.335 1.00 68.00 91 GLN A O 1
ATOM 747 N N . LYS A 1 92 ? 5.446 -16.997 -22.630 1.00 63.59 92 LYS A N 1
ATOM 748 C CA . LYS A 1 92 ? 4.724 -16.338 -23.719 1.00 63.59 92 LYS A CA 1
ATOM 749 C C . LYS A 1 92 ? 4.793 -17.284 -24.919 1.00 63.59 92 LYS A C 1
ATOM 751 O O . LYS A 1 92 ? 5.864 -17.441 -25.502 1.00 63.59 92 LYS A O 1
ATOM 756 N N . SER A 1 93 ? 3.697 -17.971 -25.242 1.00 64.62 93 SER A N 1
ATOM 757 C CA . SER A 1 93 ? 3.655 -18.770 -26.465 1.00 64.62 93 SER A CA 1
ATOM 758 C C . SER A 1 93 ? 3.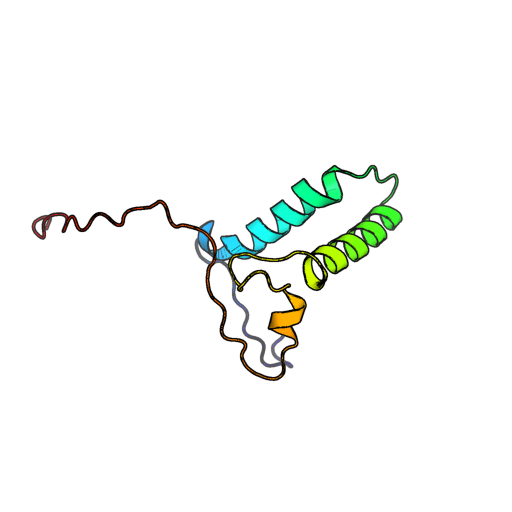892 -17.806 -27.633 1.00 64.62 93 SER A C 1
ATOM 760 O O . SER A 1 93 ? 3.197 -16.805 -27.792 1.00 64.62 93 SER A O 1
ATOM 762 N N . LEU A 1 94 ? 4.928 -18.078 -28.426 1.00 63.12 94 LEU A N 1
ATOM 763 C CA . LEU A 1 94 ? 5.199 -17.389 -29.691 1.00 63.12 94 LEU A CA 1
ATOM 764 C C . LEU A 1 94 ? 4.258 -17.885 -30.798 1.00 63.12 94 LEU A C 1
ATOM 766 O O . LEU A 1 94 ? 4.584 -17.779 -31.979 1.00 63.12 94 LEU A O 1
ATOM 770 N N . THR A 1 95 ? 3.116 -18.482 -30.444 1.00 62.16 95 THR A N 1
ATOM 771 C CA . THR A 1 95 ? 2.143 -18.904 -31.440 1.00 62.16 95 THR A CA 1
ATOM 772 C C . THR A 1 95 ? 1.575 -17.633 -32.053 1.00 62.16 95 THR A C 1
ATOM 774 O O . THR A 1 95 ? 0.724 -16.972 -31.465 1.00 62.16 95 THR A O 1
ATOM 777 N N . ILE A 1 96 ? 2.079 -17.276 -33.235 1.00 63.50 96 ILE A N 1
ATOM 778 C CA . ILE A 1 96 ? 1.373 -16.414 -34.175 1.00 63.50 96 ILE A CA 1
ATOM 779 C C . ILE A 1 96 ? 0.069 -17.158 -34.453 1.00 63.50 96 ILE A C 1
ATOM 781 O O . ILE A 1 96 ? 0.037 -18.106 -35.237 1.00 63.50 96 ILE A O 1
ATOM 785 N N . VAL A 1 97 ? -0.983 -16.826 -33.708 1.00 56.00 97 VAL A N 1
ATOM 786 C CA . VAL A 1 97 ? -2.328 -17.302 -34.013 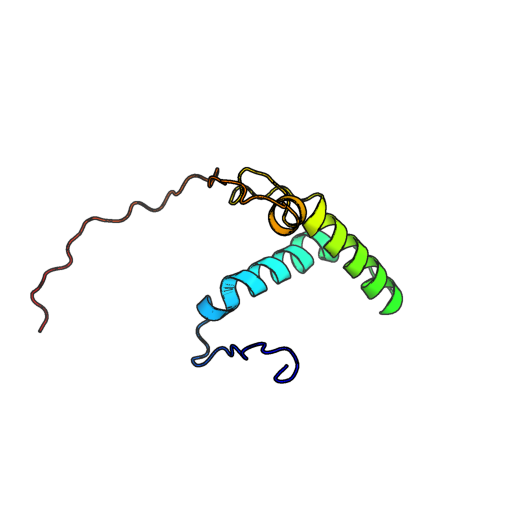1.00 56.00 97 VAL A CA 1
ATOM 787 C C . VAL A 1 97 ? -2.647 -16.745 -35.399 1.00 56.00 97 VAL A C 1
ATOM 789 O O . VAL A 1 97 ? -2.465 -15.555 -35.637 1.00 56.00 97 VAL A O 1
ATOM 792 N N . ASN A 1 98 ? -2.965 -17.655 -36.320 1.00 55.38 98 ASN A N 1
ATOM 793 C CA . ASN A 1 98 ? -3.083 -17.452 -37.764 1.00 55.38 98 ASN A CA 1
ATOM 794 C C . ASN A 1 98 ? -3.573 -16.047 -38.185 1.00 55.38 98 ASN A C 1
ATOM 796 O O . ASN A 1 98 ? -4.629 -15.625 -37.724 1.00 55.38 98 ASN A O 1
ATOM 800 N N . PRO A 1 99 ? -2.916 -15.383 -39.155 1.00 48.22 99 PRO A N 1
ATOM 801 C CA . PRO A 1 99 ? -3.362 -14.109 -39.733 1.00 48.22 99 PRO A CA 1
ATOM 802 C C . PRO A 1 99 ? -4.575 -14.236 -40.680 1.00 48.22 99 PRO A C 1
ATOM 804 O O . PRO A 1 99 ? -4.787 -13.365 -41.514 1.00 48.22 99 PRO A O 1
ATOM 807 N N . ILE A 1 100 ? -5.352 -15.321 -40.604 1.00 50.16 100 ILE A N 1
ATOM 808 C CA . ILE A 1 100 ? -6.510 -15.565 -41.476 1.00 50.16 100 ILE A CA 1
ATOM 809 C C . ILE A 1 100 ? -7.711 -15.903 -40.598 1.00 50.16 100 ILE A C 1
ATOM 811 O O . ILE A 1 100 ? -8.103 -17.062 -40.479 1.00 50.16 100 ILE A O 1
ATOM 815 N N . GLN A 1 101 ? -8.252 -14.883 -39.947 1.00 37.91 101 GLN A N 1
ATOM 816 C CA . GLN A 1 101 ? -9.657 -14.820 -39.554 1.00 37.91 101 GLN A CA 1
ATOM 817 C C . GLN A 1 101 ? -10.100 -13.368 -39.761 1.00 37.91 101 GLN A C 1
ATOM 819 O O . GLN A 1 101 ? -10.195 -12.603 -38.805 1.00 37.91 101 GLN A O 1
ATOM 824 N N . ASP A 1 102 ? -10.265 -13.014 -41.037 1.00 44.28 102 ASP A N 1
ATOM 825 C CA . ASP A 1 102 ? -11.309 -12.076 -41.464 1.00 44.28 102 ASP A CA 1
ATOM 826 C C . ASP A 1 102 ? -12.623 -12.863 -41.607 1.00 44.28 102 ASP A C 1
ATOM 828 O O . ASP A 1 102 ? -12.557 -14.019 -42.103 1.00 44.28 102 ASP A O 1
#